Protein AF-A0A0B3B2V6-F1 (afdb_monomer_lite)

Foldseek 3Di:
DDDDDDPVVVVVLVVVCVVVVHDSVVSVVVVVVVVVVVVVVVVVVVVVVVVVVVVVVVVVVVD

Sequence (63 aa):
MEKQLSLETIKLIEKASKQLNMNKELVIVSAIKSYLEEAELKREFESWDKLSDEALENFEKVL

Secondary structure (DSSP, 8-state):
-PPPPPHHHHHHHHHHHHHHT--HHHHHHHHHHHHHHHHHHHHHHHHHHHHHHHHHHHHHHH-

Radius of gyration: 20.46 Å; chains: 1; bounding box: 36×28×56 Å

Structure (mmCIF, N/CA/C/O backbone):
data_AF-A0A0B3B2V6-F1
#
_entry.id   AF-A0A0B3B2V6-F1
#
loop_
_atom_site.group_PDB
_atom_site.id
_atom_site.type_symbol
_atom_site.label_atom_id
_atom_site.label_alt_id
_atom_site.label_comp_id
_atom_site.label_asym_id
_atom_site.label_entity_id
_atom_site.label_seq_id
_atom_site.pdbx_PDB_ins_code
_atom_site.Cartn_x
_atom_site.Cartn_y
_atom_site.Cartn_z
_atom_site.occupancy
_atom_site.B_iso_or_equiv
_atom_site.auth_seq_id
_atom_site.auth_comp_id
_atom_site.auth_asym_id
_atom_site.auth_atom_id
_atom_site.pdbx_PDB_model_num
ATOM 1 N N . MET A 1 1 ? 0.337 -22.111 1.849 1.00 64.12 1 MET A N 1
ATOM 2 C CA . MET A 1 1 ? 1.481 -21.721 2.700 1.00 64.12 1 MET A CA 1
ATOM 3 C C . MET A 1 1 ? 1.067 -20.460 3.432 1.00 64.12 1 MET A C 1
ATOM 5 O O . MET A 1 1 ? 0.733 -19.491 2.765 1.00 64.12 1 MET A O 1
ATOM 9 N N . GLU A 1 2 ? 0.992 -20.493 4.759 1.00 76.50 2 GLU A N 1
ATOM 10 C CA . GLU A 1 2 ? 0.600 -19.326 5.557 1.00 76.50 2 GLU A CA 1
ATOM 11 C C . GLU A 1 2 ? 1.825 -18.449 5.839 1.00 76.50 2 GLU A C 1
ATOM 13 O O . GLU A 1 2 ? 2.904 -18.957 6.148 1.00 76.50 2 GLU A O 1
ATOM 18 N N . LYS A 1 3 ? 1.676 -17.129 5.694 1.00 83.00 3 LYS A N 1
ATOM 19 C CA . LYS A 1 3 ? 2.723 -16.145 5.999 1.00 83.00 3 LYS A CA 1
ATOM 20 C C . LYS A 1 3 ? 2.416 -15.507 7.348 1.00 83.00 3 LYS A C 1
ATOM 22 O O . LYS A 1 3 ? 1.349 -14.924 7.520 1.00 83.00 3 LYS A O 1
ATOM 27 N N . GLN A 1 4 ? 3.358 -15.581 8.284 1.00 89.62 4 GLN A N 1
ATOM 28 C CA . GLN A 1 4 ? 3.274 -14.799 9.515 1.00 89.62 4 GLN A CA 1
ATOM 29 C C . GLN A 1 4 ? 3.630 -13.337 9.234 1.00 89.62 4 GLN A C 1
ATOM 31 O O . GLN A 1 4 ? 4.626 -13.046 8.571 1.00 89.62 4 GLN A O 1
ATOM 36 N N . LEU A 1 5 ? 2.796 -12.428 9.739 1.00 90.19 5 LEU A N 1
ATOM 37 C CA . LEU A 1 5 ? 3.021 -10.985 9.683 1.00 90.19 5 LEU A CA 1
ATOM 38 C C . LEU A 1 5 ? 3.717 -10.512 10.960 1.00 90.19 5 LEU A C 1
ATOM 40 O O . LEU A 1 5 ? 3.492 -11.074 12.034 1.00 90.19 5 LEU A O 1
ATOM 44 N N . SER A 1 6 ? 4.530 -9.459 10.853 1.00 96.00 6 SER A N 1
ATOM 45 C CA . SER A 1 6 ? 5.124 -8.840 12.037 1.00 96.00 6 SER A CA 1
ATOM 46 C C . SER A 1 6 ? 4.053 -8.156 12.890 1.00 96.00 6 SER A C 1
ATOM 48 O O . SER A 1 6 ? 2.978 -7.774 12.410 1.00 96.00 6 SER A O 1
ATOM 50 N N . LEU A 1 7 ? 4.361 -7.964 14.173 1.00 95.44 7 LEU A N 1
ATOM 51 C CA . LEU A 1 7 ? 3.467 -7.270 15.095 1.00 95.44 7 LEU A CA 1
ATOM 52 C C . LEU A 1 7 ? 3.208 -5.821 14.647 1.00 95.44 7 LEU A C 1
ATOM 54 O O . LEU A 1 7 ? 2.094 -5.322 14.816 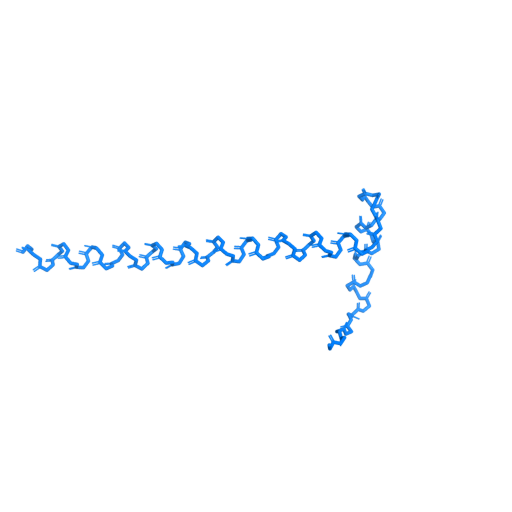1.00 95.44 7 LEU A O 1
ATOM 58 N N . GLU A 1 8 ? 4.199 -5.142 14.056 1.00 96.62 8 GLU A N 1
ATOM 59 C CA . GLU A 1 8 ? 3.995 -3.800 13.499 1.00 96.62 8 GLU A CA 1
ATOM 60 C C . GLU A 1 8 ? 2.993 -3.817 12.343 1.00 96.62 8 GLU A C 1
ATOM 62 O O . GLU A 1 8 ? 2.085 -2.985 12.313 1.00 96.62 8 GLU A O 1
ATOM 67 N N . THR A 1 9 ? 3.100 -4.782 11.424 1.00 94.31 9 THR A N 1
ATOM 68 C CA . THR A 1 9 ? 2.170 -4.902 10.292 1.00 94.31 9 THR A CA 1
ATOM 69 C C . THR A 1 9 ? 0.738 -5.132 10.770 1.00 94.31 9 THR A C 1
ATOM 71 O O . THR A 1 9 ? -0.187 -4.496 10.267 1.00 94.31 9 THR A O 1
ATOM 74 N N . ILE A 1 10 ? 0.540 -5.970 11.792 1.00 96.06 10 ILE A N 1
ATOM 75 C CA . ILE A 1 10 ? -0.788 -6.214 12.379 1.00 96.06 10 ILE A CA 1
ATOM 76 C C . ILE A 1 10 ? -1.378 -4.920 12.961 1.00 96.06 10 ILE A C 1
ATOM 78 O O . ILE A 1 10 ? -2.548 -4.617 12.718 1.00 96.06 10 ILE A O 1
ATOM 82 N N . LYS A 1 11 ? -0.570 -4.118 13.670 1.00 97.00 11 LYS A N 1
ATOM 83 C CA . LYS A 1 11 ? -1.002 -2.814 14.210 1.00 97.00 11 LYS A CA 1
ATOM 84 C C . LYS A 1 11 ? -1.390 -1.827 13.107 1.00 97.00 11 LYS A C 1
ATOM 86 O O . LYS A 1 11 ? -2.357 -1.081 13.264 1.00 97.00 11 LYS A O 1
ATOM 91 N N . LEU A 1 12 ? -0.662 -1.819 11.990 1.00 96.50 12 LEU A N 1
ATOM 92 C CA . LEU A 1 12 ? -0.985 -0.973 10.837 1.00 96.50 12 LEU A CA 1
ATOM 93 C C . LEU A 1 12 ? -2.304 -1.393 10.179 1.00 96.50 12 LEU A C 1
ATOM 95 O O . LEU A 1 12 ? -3.143 -0.532 9.915 1.00 96.50 12 LEU A O 1
ATOM 99 N N . ILE A 1 13 ? -2.528 -2.698 9.998 1.00 96.31 13 ILE A N 1
ATOM 100 C CA . ILE A 1 13 ? -3.792 -3.236 9.469 1.00 96.31 13 ILE A CA 1
ATOM 101 C C . ILE A 1 13 ? -4.957 -2.874 10.397 1.00 96.31 13 ILE A C 1
ATOM 103 O O . ILE A 1 13 ? -6.016 -2.465 9.930 1.00 96.31 13 ILE A O 1
ATOM 107 N N . GLU A 1 14 ? -4.769 -2.967 11.714 1.00 96.81 14 GLU A N 1
ATOM 108 C CA . GLU A 1 14 ? -5.775 -2.550 12.697 1.00 96.81 14 GLU A CA 1
ATOM 109 C C . GLU A 1 14 ? -6.123 -1.069 12.608 1.00 96.81 14 GLU A C 1
ATOM 111 O O . GLU A 1 14 ? -7.300 -0.704 12.644 1.00 96.81 14 GLU A O 1
ATOM 116 N N . LYS A 1 15 ? -5.109 -0.210 12.486 1.00 97.31 15 LYS A N 1
ATOM 117 C CA . LYS A 1 15 ? -5.310 1.229 12.323 1.00 97.31 15 LYS A CA 1
ATOM 118 C C . LYS A 1 15 ? -6.071 1.530 11.031 1.00 97.31 15 LYS A C 1
AT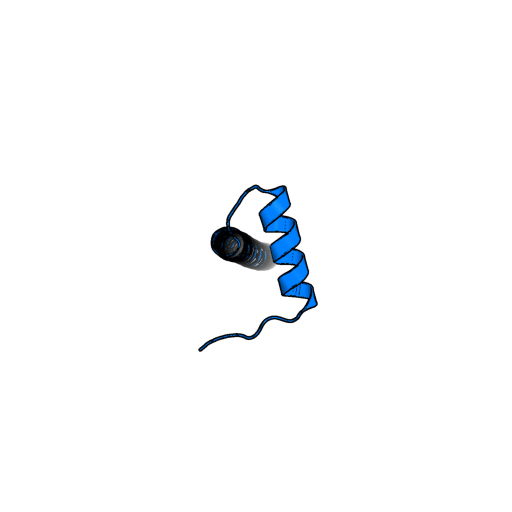OM 120 O O . LYS A 1 15 ? -7.061 2.255 11.080 1.00 97.31 15 LYS A O 1
ATOM 125 N N . ALA A 1 16 ? -5.654 0.939 9.914 1.00 96.25 16 ALA A N 1
ATOM 126 C CA . ALA A 1 16 ? -6.294 1.124 8.614 1.00 96.25 16 ALA A CA 1
ATOM 127 C C . ALA A 1 16 ? -7.742 0.610 8.608 1.00 96.25 16 ALA A C 1
ATOM 129 O O . ALA A 1 16 ? -8.638 1.307 8.146 1.00 96.25 16 ALA A O 1
ATOM 130 N N . SER A 1 17 ? -7.993 -0.557 9.206 1.00 97.62 17 SER A N 1
ATOM 131 C CA . SER A 1 17 ? -9.336 -1.129 9.373 1.00 97.62 17 SER A CA 1
ATOM 132 C C . SER A 1 17 ? -10.283 -0.164 10.091 1.00 97.62 17 SER A C 1
ATOM 134 O O . SER A 1 17 ? -11.396 0.066 9.620 1.00 97.62 17 SER A O 1
ATOM 136 N N . LYS A 1 18 ? -9.822 0.475 11.176 1.00 97.44 18 LYS A N 1
ATOM 137 C CA . LYS A 1 18 ? -10.605 1.492 11.898 1.00 97.44 18 LYS A CA 1
ATOM 138 C C . LYS A 1 18 ? -10.825 2.762 11.076 1.00 97.44 18 LYS A C 1
ATOM 140 O O . LYS A 1 18 ? -11.930 3.288 11.074 1.00 97.44 18 LYS A O 1
ATOM 145 N N . GLN A 1 19 ? -9.791 3.259 10.396 1.00 97.00 19 GLN A N 1
ATOM 146 C CA . GLN A 1 19 ? -9.870 4.501 9.615 1.00 97.00 19 GLN A CA 1
ATOM 147 C C . GLN A 1 19 ? -10.780 4.373 8.391 1.00 97.00 19 GLN A C 1
ATOM 149 O O . GLN A 1 19 ? -11.494 5.314 8.062 1.00 97.00 19 GLN A O 1
ATOM 154 N N . LEU A 1 20 ? -10.758 3.214 7.736 1.00 94.19 20 LEU A N 1
ATOM 155 C CA . LEU A 1 20 ? -11.533 2.947 6.527 1.00 94.19 20 LEU A CA 1
ATOM 156 C C . LEU A 1 20 ? -12.921 2.370 6.828 1.00 94.19 20 LEU A C 1
ATOM 158 O O . LEU A 1 20 ? -13.716 2.201 5.912 1.00 94.19 20 LEU A O 1
ATOM 162 N N . ASN A 1 21 ? -13.215 2.060 8.096 1.00 95.75 21 ASN A N 1
ATOM 163 C CA . ASN A 1 21 ? -14.413 1.330 8.513 1.00 95.75 21 ASN A CA 1
ATOM 164 C C . ASN A 1 21 ? -14.609 0.021 7.718 1.00 95.75 21 ASN A C 1
ATOM 166 O O . ASN A 1 21 ? -15.701 -0.311 7.260 1.00 95.75 21 ASN A O 1
ATOM 170 N N . MET A 1 22 ? -13.513 -0.715 7.531 1.00 94.00 22 MET A N 1
ATOM 171 C CA . MET A 1 22 ? -13.466 -1.974 6.784 1.00 94.00 22 MET A CA 1
ATOM 172 C C . MET A 1 22 ? -12.942 -3.084 7.685 1.00 94.00 22 MET A C 1
ATOM 174 O O . MET A 1 22 ? -12.130 -2.837 8.578 1.00 94.00 22 MET A O 1
ATOM 178 N N . ASN A 1 23 ? -13.358 -4.329 7.447 1.00 96.44 23 ASN A N 1
ATOM 179 C CA . ASN A 1 23 ? -12.756 -5.456 8.154 1.00 96.44 23 ASN A CA 1
ATOM 180 C C . ASN A 1 23 ? -11.279 -5.636 7.726 1.00 96.44 23 ASN A C 1
ATOM 182 O O . ASN A 1 23 ? -10.858 -5.209 6.649 1.00 96.44 23 ASN A O 1
ATOM 186 N N . LYS A 1 24 ? -10.473 -6.258 8.593 1.00 94.75 24 LYS A N 1
ATOM 187 C CA . LYS A 1 24 ? -9.024 -6.410 8.371 1.00 94.75 24 LYS A CA 1
ATOM 188 C C . LYS A 1 24 ? -8.702 -7.201 7.101 1.00 94.75 24 LYS A C 1
ATOM 190 O O . LYS A 1 24 ? -7.743 -6.881 6.413 1.00 94.75 24 LYS A O 1
ATOM 195 N N . GLU A 1 25 ? -9.506 -8.214 6.791 1.00 94.25 25 GLU A N 1
ATOM 196 C CA . GLU A 1 25 ? -9.319 -9.056 5.610 1.00 94.25 25 GLU A CA 1
ATOM 197 C C . GLU A 1 25 ? -9.476 -8.257 4.312 1.00 94.25 25 GLU A C 1
ATOM 199 O O . GLU A 1 25 ? -8.607 -8.320 3.448 1.00 94.25 25 GLU A O 1
ATOM 204 N N . LEU A 1 26 ? -10.515 -7.426 4.205 1.00 95.25 26 LEU A N 1
ATOM 205 C CA . LEU A 1 26 ? -10.726 -6.561 3.046 1.00 95.25 26 LEU A CA 1
ATOM 206 C C . LEU A 1 26 ? -9.617 -5.522 2.905 1.00 95.25 26 LEU A C 1
ATOM 208 O O . LEU A 1 26 ? -9.202 -5.245 1.786 1.00 95.25 26 LEU A O 1
ATOM 212 N N . VAL A 1 27 ? -9.097 -4.979 4.010 1.00 95.50 27 VAL A N 1
ATOM 213 C CA . VAL A 1 27 ? -7.926 -4.086 3.964 1.00 95.50 27 VAL A CA 1
ATOM 214 C C . VAL A 1 27 ? -6.727 -4.799 3.337 1.00 95.50 27 VAL A C 1
ATOM 216 O O . VAL A 1 27 ? -6.074 -4.240 2.458 1.00 95.50 27 VAL A O 1
ATOM 219 N N . ILE A 1 28 ? -6.458 -6.041 3.750 1.00 94.56 28 ILE A N 1
ATOM 220 C CA . ILE A 1 28 ? -5.346 -6.840 3.218 1.00 94.56 28 ILE A CA 1
ATOM 221 C C . ILE A 1 28 ? -5.568 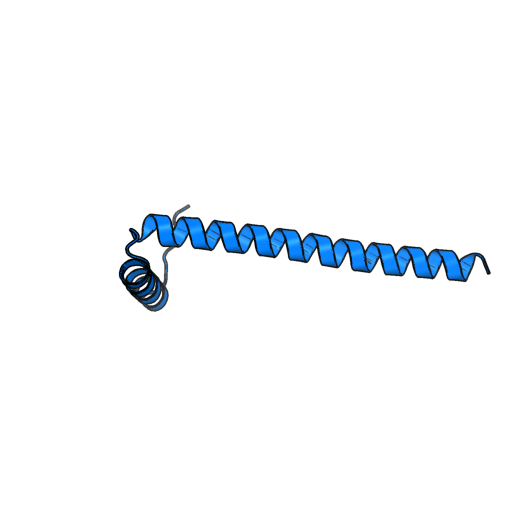-7.153 1.735 1.00 94.56 28 ILE A C 1
ATOM 223 O O . ILE A 1 28 ? -4.670 -6.932 0.925 1.00 94.56 28 ILE A O 1
ATOM 227 N N . VAL A 1 29 ? -6.757 -7.633 1.363 1.00 93.69 29 VAL A N 1
ATOM 228 C CA . VAL A 1 29 ? -7.084 -7.981 -0.029 1.00 93.69 29 VAL A CA 1
ATOM 229 C C . VAL A 1 29 ? -6.971 -6.761 -0.939 1.00 93.69 29 VAL A C 1
ATOM 231 O O . VAL A 1 29 ? -6.366 -6.857 -2.005 1.00 93.69 29 VAL A O 1
ATOM 234 N N . SER A 1 30 ? -7.504 -5.611 -0.523 1.00 92.00 30 SER A N 1
ATOM 235 C CA . SER A 1 30 ? -7.405 -4.371 -1.295 1.00 92.00 30 SER A CA 1
ATOM 236 C C . SER A 1 30 ? -5.957 -3.912 -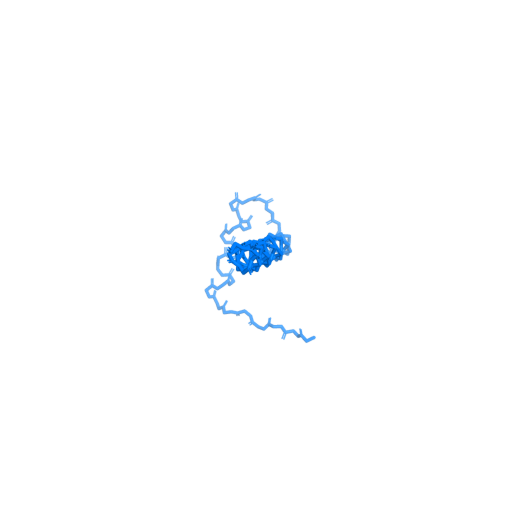1.449 1.00 92.00 30 SER A C 1
ATOM 238 O O . SER A 1 30 ? -5.551 -3.583 -2.557 1.00 92.00 30 SER A O 1
ATOM 240 N N . ALA A 1 31 ? -5.152 -3.965 -0.384 1.00 91.94 31 ALA A N 1
ATOM 241 C CA . ALA A 1 31 ? -3.737 -3.601 -0.453 1.00 91.94 31 ALA A CA 1
ATOM 242 C C . ALA A 1 31 ? -2.944 -4.508 -1.411 1.00 91.94 31 ALA A C 1
ATOM 244 O O . ALA A 1 31 ? -2.121 -4.019 -2.181 1.00 91.94 31 ALA A O 1
ATOM 245 N N . ILE A 1 32 ? -3.216 -5.820 -1.399 1.00 91.44 32 ILE A N 1
ATOM 246 C CA . ILE A 1 32 ? -2.587 -6.770 -2.328 1.00 91.44 32 ILE A CA 1
ATOM 247 C C . ILE A 1 32 ? -2.975 -6.448 -3.773 1.00 91.44 32 ILE A C 1
ATOM 249 O O . ILE A 1 32 ? -2.103 -6.433 -4.636 1.00 91.44 32 ILE A O 1
ATOM 253 N N . LYS A 1 33 ? -4.257 -6.172 -4.044 1.00 90.25 33 LYS A N 1
ATOM 254 C CA . LYS A 1 33 ? -4.721 -5.817 -5.395 1.00 90.25 33 LYS A CA 1
ATOM 255 C C . LYS A 1 33 ? -4.038 -4.558 -5.917 1.00 90.25 33 LYS A C 1
ATOM 257 O O . LYS A 1 33 ? -3.462 -4.604 -6.995 1.00 90.25 33 LYS A O 1
ATOM 262 N N . SER A 1 34 ? -4.024 -3.488 -5.123 1.00 91.62 34 SER A N 1
ATOM 263 C CA . SER A 1 34 ? -3.376 -2.232 -5.514 1.00 91.62 34 SER A CA 1
ATOM 264 C C . SER A 1 34 ? -1.885 -2.413 -5.797 1.00 91.62 34 SER A C 1
ATOM 266 O O . SER A 1 34 ? -1.380 -1.873 -6.774 1.00 91.62 34 SER A O 1
ATOM 268 N N . TYR A 1 35 ? -1.186 -3.221 -4.993 1.00 89.75 35 TYR A N 1
ATOM 269 C CA . TYR A 1 35 ? 0.224 -3.520 -5.241 1.00 89.75 35 TYR A CA 1
ATOM 270 C C . TYR A 1 35 ? 0.445 -4.299 -6.545 1.00 89.75 35 TYR A C 1
ATOM 272 O O . TYR A 1 35 ? 1.397 -4.023 -7.272 1.00 89.75 35 TYR A O 1
ATOM 280 N N . LEU A 1 36 ? -0.409 -5.283 -6.844 1.00 83.81 36 LEU A N 1
ATOM 281 C CA . LEU A 1 36 ? -0.293 -6.065 -8.076 1.00 83.81 36 LEU A CA 1
ATOM 282 C C . LEU A 1 36 ? -0.540 -5.209 -9.322 1.00 83.81 36 LEU A C 1
ATOM 284 O O . LEU A 1 36 ? 0.219 -5.337 -10.279 1.00 83.81 36 LEU A O 1
ATOM 288 N N . GLU A 1 37 ? -1.536 -4.322 -9.285 1.00 87.12 37 GLU A N 1
ATOM 289 C CA . GLU A 1 37 ? -1.821 -3.368 -10.367 1.00 87.12 37 GLU A CA 1
ATOM 290 C C . GLU A 1 37 ? -0.643 -2.406 -10.587 1.00 87.12 37 GLU A C 1
ATOM 292 O O . GLU A 1 37 ? -0.187 -2.216 -11.713 1.00 87.12 37 GLU A O 1
ATOM 297 N N . GLU A 1 38 ? -0.075 -1.852 -9.513 1.00 85.06 38 GLU A N 1
ATOM 298 C CA . GLU A 1 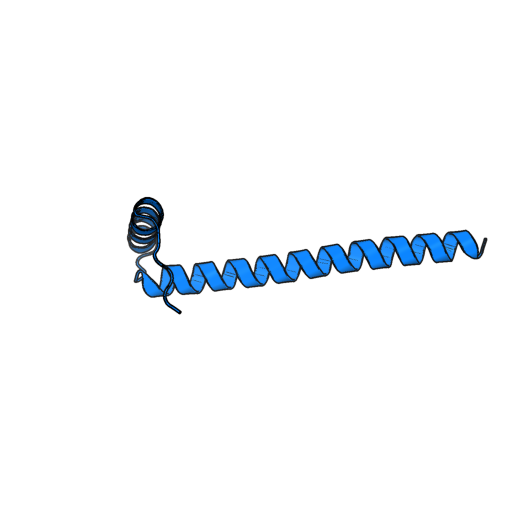38 ? 1.100 -0.976 -9.598 1.00 85.06 38 GLU A CA 1
ATOM 299 C C . GLU A 1 38 ? 2.334 -1.716 -10.147 1.00 85.06 38 GLU A C 1
ATOM 301 O O . GLU A 1 38 ? 3.083 -1.186 -10.970 1.00 85.06 38 GLU A O 1
ATOM 306 N N . ALA A 1 39 ? 2.537 -2.970 -9.737 1.00 83.75 39 ALA A N 1
ATOM 307 C CA . ALA A 1 39 ? 3.634 -3.803 -10.222 1.00 83.75 39 ALA A CA 1
ATOM 308 C C . ALA A 1 39 ? 3.469 -4.224 -11.692 1.00 83.75 39 ALA A C 1
ATOM 310 O O . ALA A 1 39 ? 4.460 -4.486 -12.376 1.00 83.75 39 ALA A O 1
ATOM 311 N N . GLU A 1 40 ? 2.238 -4.353 -12.181 1.00 83.75 40 GLU A N 1
ATOM 312 C CA . GLU A 1 40 ? 1.945 -4.567 -13.599 1.00 83.75 40 GLU A CA 1
ATOM 313 C C . GLU A 1 40 ? 2.258 -3.310 -14.412 1.00 83.75 40 GLU A C 1
ATOM 315 O O . GLU A 1 40 ? 3.093 -3.378 -15.312 1.00 83.75 40 GLU A O 1
ATOM 320 N N . LEU A 1 41 ? 1.737 -2.152 -13.996 1.00 78.06 41 LEU A N 1
ATOM 321 C CA . LEU A 1 41 ? 2.031 -0.854 -14.616 1.00 78.06 41 LEU A CA 1
ATOM 322 C C . LEU A 1 41 ? 3.535 -0.577 -14.701 1.00 78.06 41 LEU A C 1
ATOM 324 O O . LEU A 1 41 ? 4.045 -0.163 -15.740 1.00 78.06 41 LEU A O 1
ATOM 328 N N . LYS A 1 42 ? 4.282 -0.849 -13.627 1.00 86.31 42 LYS A N 1
ATOM 329 C CA . LYS A 1 42 ? 5.737 -0.663 -13.622 1.00 86.31 42 LYS A CA 1
ATOM 330 C C . LYS A 1 42 ? 6.443 -1.540 -14.662 1.00 86.31 42 LYS A C 1
ATOM 332 O O . LYS A 1 42 ? 7.350 -1.065 -15.339 1.00 86.31 42 LYS A O 1
ATOM 337 N N . ARG A 1 43 ? 6.024 -2.801 -14.808 1.00 87.00 43 ARG A N 1
ATOM 338 C CA . ARG A 1 43 ? 6.589 -3.718 -15.812 1.00 87.00 43 ARG A CA 1
ATOM 339 C C . ARG A 1 43 ? 6.256 -3.284 -17.235 1.00 87.00 43 ARG A C 1
ATOM 341 O O . ARG A 1 43 ? 7.092 -3.442 -18.125 1.00 87.00 43 ARG A O 1
ATOM 348 N N . GLU A 1 44 ? 5.064 -2.737 -17.454 1.00 85.25 44 GLU A N 1
ATOM 349 C CA . GLU A 1 44 ? 4.690 -2.164 -18.748 1.00 85.25 44 GLU A CA 1
ATOM 350 C C . GLU A 1 44 ? 5.573 -0.965 -19.099 1.00 85.25 44 GLU A C 1
ATOM 352 O O . GLU A 1 44 ? 6.140 -0.941 -20.190 1.00 85.25 44 GLU A O 1
ATOM 357 N N . PHE A 1 45 ? 5.785 -0.036 -18.160 1.00 84.88 45 PHE A N 1
ATOM 358 C CA . PHE A 1 45 ? 6.685 1.102 -18.369 1.00 84.88 45 PHE A CA 1
ATOM 359 C C . PHE A 1 45 ? 8.117 0.666 -18.690 1.00 84.88 45 PHE A C 1
ATOM 361 O O . PHE A 1 45 ? 8.693 1.153 -19.657 1.00 84.88 45 PHE A O 1
ATOM 368 N N . GLU A 1 46 ? 8.674 -0.291 -17.943 1.00 90.06 46 GLU A N 1
ATOM 369 C CA . GLU A 1 46 ? 10.009 -0.846 -18.222 1.00 90.06 46 GLU A CA 1
ATOM 370 C C . GLU A 1 46 ? 10.091 -1.508 -19.609 1.00 90.06 46 GLU A C 1
ATOM 372 O O . GLU A 1 46 ? 11.145 -1.512 -20.243 1.00 90.06 46 GLU A O 1
ATOM 377 N N . SER A 1 47 ? 8.986 -2.084 -20.089 1.00 88.94 47 SER A N 1
ATOM 378 C CA . SER A 1 47 ? 8.922 -2.688 -21.422 1.00 88.94 47 SER A CA 1
ATOM 379 C C . SER A 1 47 ? 8.862 -1.626 -22.518 1.00 88.94 47 SER A C 1
ATOM 381 O O . SER A 1 47 ? 9.503 -1.782 -23.554 1.00 88.94 47 SER A O 1
ATOM 383 N N . TRP A 1 48 ? 8.119 -0.540 -22.297 1.00 88.75 48 TRP A N 1
ATOM 384 C CA . TRP A 1 48 ? 8.043 0.582 -23.235 1.00 88.75 48 TRP A CA 1
ATOM 385 C C . TRP A 1 48 ? 9.378 1.307 -23.366 1.00 88.75 48 TRP A C 1
ATOM 387 O O . TRP A 1 48 ? 9.762 1.649 -24.480 1.00 88.75 48 TRP A O 1
ATOM 397 N N . ASP A 1 49 ? 10.090 1.485 -22.254 1.00 86.25 49 ASP A N 1
ATOM 398 C CA . ASP A 1 49 ? 11.418 2.102 -22.225 1.00 86.25 49 ASP A CA 1
ATOM 399 C C . ASP A 1 49 ? 12.386 1.322 -23.128 1.00 86.25 49 ASP A C 1
ATOM 401 O O . ASP A 1 49 ? 12.930 1.865 -24.088 1.00 86.25 49 ASP A O 1
ATOM 405 N N . LYS A 1 50 ? 12.450 -0.005 -22.948 1.00 89.50 50 LYS A N 1
ATOM 406 C CA . LYS A 1 50 ? 13.248 -0.897 -23.806 1.00 89.50 50 LYS A CA 1
ATOM 407 C C . LYS A 1 50 ? 12.862 -0.825 -25.278 1.00 89.50 50 LYS A C 1
ATOM 409 O O . LYS A 1 50 ? 13.737 -0.743 -26.131 1.00 89.50 50 LYS A O 1
ATOM 414 N N . LEU A 1 51 ? 11.565 -0.855 -25.586 1.00 88.94 51 LEU A N 1
ATOM 415 C CA . LEU A 1 51 ? 11.098 -0.754 -26.971 1.00 88.94 51 LEU A CA 1
ATOM 416 C C . LEU A 1 51 ? 11.472 0.595 -27.596 1.00 88.94 51 LEU A C 1
ATOM 418 O O . LEU A 1 51 ? 11.756 0.650 -28.791 1.00 88.94 51 LEU A O 1
ATOM 422 N N . SER A 1 52 ? 11.475 1.674 -26.809 1.00 84.94 52 SER A N 1
ATOM 423 C CA . SER A 1 52 ? 11.892 2.993 -27.280 1.00 84.94 52 SER A CA 1
ATOM 424 C C . SER A 1 52 ? 13.394 3.066 -27.553 1.00 84.94 52 SER A C 1
ATOM 426 O O . SER A 1 52 ? 13.781 3.575 -28.605 1.00 84.94 52 SER A O 1
ATOM 428 N N . ASP A 1 53 ? 14.216 2.473 -26.686 1.00 88.50 53 ASP A N 1
ATOM 429 C CA . ASP A 1 53 ? 15.665 2.368 -26.877 1.00 88.50 53 ASP A CA 1
ATOM 430 C C . ASP A 1 53 ? 15.997 1.533 -28.122 1.00 88.50 53 ASP A C 1
ATOM 432 O O . ASP A 1 53 ? 16.788 1.951 -28.967 1.00 88.50 53 ASP A O 1
ATOM 436 N N . GLU A 1 54 ? 15.337 0.383 -28.293 1.00 87.25 54 GLU A N 1
ATOM 437 C CA . GLU A 1 54 ? 15.495 -0.474 -29.474 1.00 87.25 54 GLU A CA 1
ATOM 438 C C . GLU A 1 54 ? 15.045 0.234 -30.761 1.00 87.25 54 GLU A C 1
ATOM 440 O O . GLU A 1 54 ? 15.671 0.091 -31.815 1.00 87.25 54 GLU A O 1
ATOM 445 N N . ALA A 1 55 ? 13.956 1.006 -30.709 1.00 87.25 55 ALA A N 1
ATOM 446 C CA . ALA A 1 55 ? 13.489 1.786 -31.851 1.00 87.25 55 ALA A CA 1
ATOM 447 C C . ALA A 1 55 ? 14.484 2.892 -32.230 1.00 87.25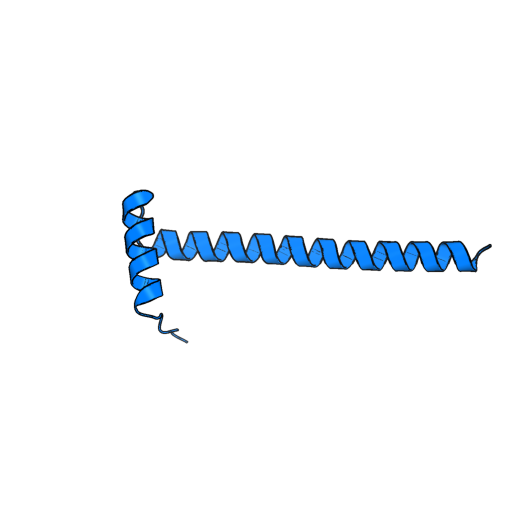 55 ALA A C 1
ATOM 449 O O . ALA A 1 55 ? 14.742 3.090 -33.420 1.00 87.25 55 ALA A O 1
ATOM 450 N N . LEU A 1 56 ? 15.062 3.577 -31.239 1.00 88.19 56 LEU A N 1
ATOM 451 C CA . LEU A 1 56 ? 16.088 4.595 -31.450 1.00 88.19 56 LEU A CA 1
ATOM 452 C C . LEU A 1 56 ? 17.355 3.983 -32.054 1.00 88.19 56 LEU A C 1
ATOM 454 O O . LEU A 1 56 ? 17.828 4.463 -33.081 1.00 88.19 56 LEU A O 1
ATOM 458 N N . GLU A 1 57 ? 17.851 2.883 -31.485 1.00 89.12 57 GLU A N 1
ATOM 459 C CA . GLU A 1 57 ? 19.041 2.190 -31.987 1.00 89.12 57 GLU A CA 1
ATOM 460 C C . GLU A 1 57 ? 18.848 1.725 -33.441 1.00 89.12 57 GLU A C 1
ATOM 462 O O . GLU A 1 57 ? 19.745 1.853 -34.276 1.00 89.12 57 GLU A O 1
ATOM 467 N N . ASN A 1 58 ? 17.662 1.208 -33.777 1.00 86.00 58 ASN A N 1
ATOM 468 C CA . ASN A 1 58 ? 17.342 0.816 -35.148 1.00 86.00 58 ASN A CA 1
ATOM 469 C C . ASN A 1 58 ? 17.252 2.016 -36.097 1.00 86.00 58 ASN A C 1
ATOM 471 O O . ASN A 1 58 ? 17.699 1.912 -37.237 1.00 86.00 58 ASN A O 1
ATOM 475 N N . PHE A 1 59 ? 16.696 3.144 -35.653 1.00 82.50 59 PHE A N 1
ATOM 476 C CA . PHE A 1 59 ? 16.648 4.366 -36.455 1.00 82.50 59 PHE A CA 1
ATOM 477 C C . PHE A 1 59 ? 18.055 4.905 -36.748 1.00 82.50 59 PHE A C 1
ATOM 479 O O . PHE A 1 59 ? 18.360 5.228 -37.895 1.00 82.50 59 PHE A O 1
ATOM 486 N N . GLU A 1 60 ? 18.933 4.935 -35.743 1.00 87.69 60 GLU A N 1
ATOM 487 C CA . GLU A 1 60 ? 20.322 5.386 -35.886 1.00 87.69 60 GLU A CA 1
ATOM 488 C C . GLU A 1 60 ? 21.161 4.470 -36.786 1.00 87.69 60 GLU A C 1
ATOM 490 O O . GLU A 1 60 ? 22.026 4.957 -37.502 1.00 87.69 60 GLU A O 1
ATOM 495 N N . LYS A 1 61 ? 20.895 3.157 -36.805 1.00 79.62 61 LYS A N 1
ATOM 496 C CA . LYS A 1 61 ? 21.588 2.201 -37.694 1.00 79.62 61 LYS A CA 1
ATOM 497 C C . LYS A 1 61 ? 21.192 2.302 -39.169 1.00 79.62 61 LYS A C 1
ATOM 499 O O . LYS A 1 61 ? 21.887 1.737 -40.013 1.00 79.62 61 LYS A O 1
ATOM 504 N N . VAL A 1 62 ? 20.051 2.918 -39.477 1.00 74.38 62 VAL A N 1
ATOM 505 C CA . VAL A 1 62 ? 19.525 3.049 -40.849 1.00 74.38 62 VAL A CA 1
ATOM 506 C C . VAL A 1 62 ? 19.978 4.361 -41.515 1.00 74.38 62 VAL A C 1
ATOM 508 O O . VAL A 1 62 ? 19.869 4.483 -42.737 1.00 74.38 62 VAL A O 1
ATOM 511 N N . LEU A 1 63 ? 20.510 5.313 -40.738 1.00 56.69 63 LEU A N 1
ATOM 512 C CA . LEU A 1 63 ? 21.150 6.553 -41.204 1.00 56.69 63 LEU A CA 1
ATOM 513 C C . LEU A 1 63 ? 22.646 6.357 -41.493 1.00 56.69 63 LEU A C 1
ATOM 515 O O . LEU A 1 63 ? 23.125 7.016 -42.445 1.00 56.69 63 LEU A O 1
#

pLDDT: mean 89.19, std 7.64, range [56.69, 97.62]